Protein AF-A0A922VG84-F1 (afdb_monomer_lite)

pLDDT: mean 92.66, std 5.21, ran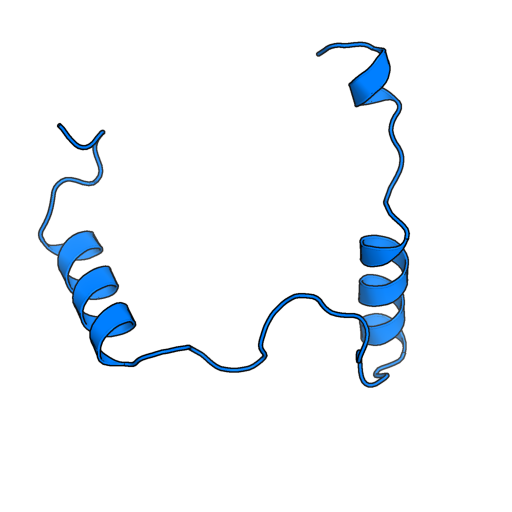ge [69.31, 97.94]

Structure (mmCIF, N/CA/C/O backbone):
data_AF-A0A922VG84-F1
#
_entry.id   AF-A0A922VG84-F1
#
loop_
_atom_site.group_PDB
_atom_site.id
_atom_site.type_symbol
_atom_site.label_atom_id
_atom_site.label_alt_id
_atom_site.label_comp_id
_atom_site.label_asym_id
_atom_site.label_entity_id
_atom_site.label_seq_id
_atom_site.pdbx_PDB_ins_code
_atom_site.Cartn_x
_atom_site.Cartn_y
_atom_site.Cartn_z
_atom_site.occupancy
_atom_site.B_iso_or_equiv
_atom_site.auth_seq_id
_atom_site.auth_comp_id
_atom_site.auth_asym_id
_atom_site.auth_atom_id
_atom_site.pdbx_PDB_model_num
ATOM 1 N N . MET A 1 1 ? 8.543 21.215 -9.095 1.00 69.31 1 MET A N 1
ATOM 2 C CA . MET A 1 1 ? 8.981 19.803 -9.006 1.00 69.31 1 MET A CA 1
ATOM 3 C C . MET A 1 1 ? 10.434 19.740 -9.458 1.00 69.31 1 MET A C 1
ATOM 5 O O . MET A 1 1 ? 10.765 20.449 -10.399 1.00 69.31 1 MET A O 1
ATOM 9 N N . ASN A 1 2 ? 11.310 19.000 -8.772 1.00 88.19 2 ASN A N 1
ATOM 10 C CA . ASN A 1 2 ? 12.718 18.898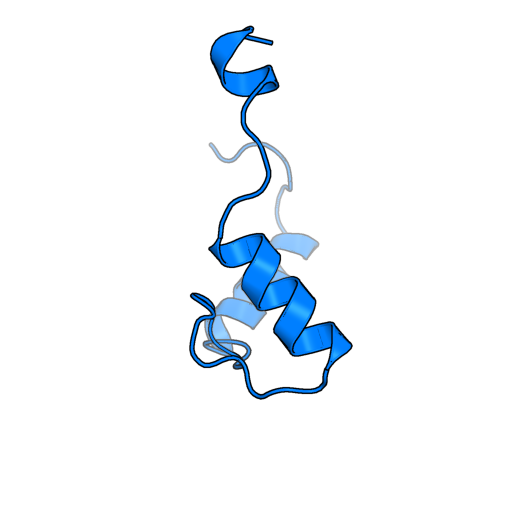 -9.179 1.00 88.19 2 ASN A CA 1
ATOM 11 C C . ASN A 1 2 ? 12.797 18.246 -10.583 1.00 88.19 2 ASN A C 1
ATOM 13 O O . ASN A 1 2 ? 12.198 17.181 -10.754 1.00 88.19 2 ASN A O 1
ATOM 17 N N . PRO A 1 3 ? 13.501 18.846 -11.565 1.00 86.56 3 PRO A N 1
ATOM 18 C CA . PRO A 1 3 ? 13.561 18.336 -12.940 1.00 86.56 3 PRO A CA 1
ATOM 19 C C . PRO A 1 3 ? 14.045 16.886 -13.052 1.00 86.56 3 PRO A C 1
ATOM 21 O O . PRO A 1 3 ? 13.579 16.154 -13.918 1.00 86.56 3 PRO A O 1
ATOM 24 N N . VAL A 1 4 ? 14.930 16.456 -12.147 1.00 84.69 4 VAL A N 1
ATOM 25 C CA . VAL A 1 4 ? 15.457 15.085 -12.106 1.00 84.69 4 VAL A CA 1
ATOM 26 C C . VAL A 1 4 ? 14.347 14.081 -11.805 1.00 84.69 4 VAL A C 1
ATOM 28 O O . VAL A 1 4 ? 14.253 13.058 -12.472 1.00 84.69 4 VAL A O 1
ATOM 31 N N . TYR A 1 5 ? 13.473 14.380 -10.840 1.00 85.31 5 TYR A N 1
ATOM 32 C CA . TYR A 1 5 ? 12.374 13.482 -10.471 1.00 85.31 5 TYR A CA 1
ATOM 33 C C . TYR A 1 5 ? 11.219 13.528 -11.473 1.00 85.31 5 TYR A C 1
ATOM 35 O O . TYR A 1 5 ? 10.563 12.516 -11.689 1.00 85.31 5 TYR A O 1
ATOM 43 N N . ALA A 1 6 ? 10.994 14.677 -12.116 1.00 85.81 6 ALA A N 1
ATOM 44 C CA . ALA A 1 6 ? 9.945 14.833 -13.123 1.00 85.81 6 ALA A CA 1
ATOM 45 C C . ALA A 1 6 ? 10.210 14.025 -14.408 1.00 85.81 6 ALA A C 1
ATOM 47 O O . ALA A 1 6 ? 9.269 13.703 -15.126 1.00 85.81 6 ALA A O 1
ATOM 48 N N . ALA A 1 7 ? 11.475 13.706 -14.700 1.00 87.38 7 ALA A N 1
ATOM 49 C CA . ALA A 1 7 ? 11.874 12.938 -15.878 1.00 87.38 7 ALA A CA 1
ATOM 50 C C . ALA A 1 7 ? 11.935 11.416 -15.643 1.00 87.38 7 ALA A C 1
ATOM 52 O O . ALA A 1 7 ? 12.217 10.670 -16.582 1.00 87.38 7 ALA A O 1
ATOM 53 N N . LEU A 1 8 ? 11.709 10.937 -14.413 1.00 89.56 8 LEU A N 1
ATOM 54 C CA . LEU A 1 8 ? 11.721 9.502 -14.130 1.00 89.56 8 LEU A CA 1
ATOM 55 C C . LEU A 1 8 ? 10.514 8.824 -14.789 1.00 89.56 8 LEU A C 1
ATOM 57 O O . LEU A 1 8 ? 9.369 9.214 -14.572 1.00 89.56 8 LEU A O 1
ATOM 61 N N . GLY A 1 9 ? 10.791 7.805 -15.600 1.00 87.44 9 GLY A N 1
ATOM 62 C CA . GLY A 1 9 ? 9.768 6.979 -16.234 1.00 87.44 9 GLY A CA 1
ATOM 63 C C . GLY A 1 9 ? 9.160 5.939 -15.291 1.00 87.44 9 GLY A C 1
ATOM 64 O O . GLY A 1 9 ? 9.539 5.805 -14.127 1.00 87.44 9 GLY A O 1
ATOM 65 N N . THR A 1 10 ? 8.229 5.160 -15.832 1.00 90.38 10 THR A N 1
ATOM 66 C CA . THR A 1 10 ? 7.588 4.032 -15.150 1.00 90.38 10 THR A CA 1
ATOM 67 C C . THR A 1 10 ? 8.603 2.942 -14.804 1.00 90.38 10 THR A C 1
ATOM 69 O O . THR A 1 10 ? 9.505 2.616 -15.579 1.00 90.38 10 THR A O 1
ATOM 72 N N . THR A 1 11 ? 8.465 2.357 -13.616 1.00 93.88 11 THR A N 1
ATOM 73 C CA . THR A 1 11 ? 9.396 1.319 -13.151 1.00 93.88 11 THR A CA 1
ATOM 74 C C . THR A 1 11 ? 9.098 -0.033 -13.799 1.00 93.88 11 THR A C 1
ATOM 76 O O . THR A 1 11 ? 7.988 -0.299 -14.265 1.00 93.88 11 THR A O 1
ATOM 79 N N . ILE A 1 12 ? 10.073 -0.947 -13.768 1.00 94.00 12 ILE A N 1
ATOM 80 C CA . ILE A 1 12 ? 9.863 -2.324 -14.234 1.00 94.00 12 ILE A CA 1
ATOM 81 C C . ILE A 1 12 ? 8.735 -3.039 -13.467 1.00 94.00 12 ILE A C 1
ATOM 83 O O . ILE A 1 12 ? 7.984 -3.808 -14.065 1.00 94.00 12 ILE A O 1
ATOM 87 N N . PHE A 1 13 ? 8.561 -2.745 -12.173 1.00 94.38 13 PHE A N 1
ATOM 88 C CA . PHE A 1 13 ? 7.504 -3.323 -11.336 1.00 94.38 13 PHE A CA 1
ATOM 89 C C . PHE A 1 13 ? 6.111 -2.911 -11.810 1.00 94.38 13 PHE A C 1
ATOM 91 O O . PHE A 1 13 ? 5.205 -3.744 -11.888 1.00 94.38 13 PHE A O 1
ATOM 98 N N . GLU A 1 14 ? 5.953 -1.640 -12.175 1.00 93.88 14 GLU A N 1
ATOM 99 C CA . GLU A 1 14 ? 4.711 -1.112 -12.728 1.00 93.88 14 GLU A CA 1
ATOM 100 C C . GLU A 1 14 ? 4.411 -1.729 -14.098 1.00 93.88 14 GLU A C 1
ATOM 102 O O . GLU A 1 14 ? 3.318 -2.261 -14.310 1.00 93.88 14 GLU A O 1
ATOM 107 N N . HIS A 1 15 ? 5.401 -1.749 -14.997 1.00 94.94 15 HIS A N 1
ATOM 108 C CA . HIS A 1 15 ? 5.259 -2.352 -16.323 1.00 94.94 15 HIS A CA 1
ATOM 109 C C . HIS A 1 15 ? 4.853 -3.829 -16.259 1.00 94.94 15 HIS A C 1
ATOM 111 O O . HIS A 1 15 ? 3.929 -4.248 -16.962 1.00 94.94 15 HIS A O 1
ATOM 117 N N . MET A 1 16 ? 5.514 -4.624 -15.414 1.00 95.75 16 MET A N 1
ATOM 118 C CA . MET A 1 16 ? 5.229 -6.055 -15.293 1.00 95.75 16 MET A CA 1
ATOM 119 C C . MET A 1 16 ? 3.881 -6.314 -14.621 1.00 95.75 16 MET A C 1
ATOM 121 O O . MET A 1 16 ? 3.115 -7.147 -15.104 1.00 95.75 16 MET A O 1
ATOM 125 N N . SER A 1 17 ? 3.530 -5.546 -13.585 1.00 94.94 17 SER A N 1
ATOM 126 C CA . SER A 1 17 ? 2.221 -5.665 -12.928 1.00 94.94 17 SER A CA 1
ATOM 127 C C . SER A 1 17 ? 1.067 -5.270 -13.855 1.00 94.94 17 SER A C 1
ATOM 129 O O . SER A 1 17 ? -0.002 -5.883 -13.828 1.00 94.94 17 SER A O 1
ATOM 131 N N . ALA A 1 18 ? 1.253 -4.261 -14.711 1.00 95.00 18 ALA A N 1
ATOM 132 C CA . ALA A 1 18 ? 0.275 -3.901 -15.736 1.00 95.00 18 ALA A CA 1
ATOM 133 C C . ALA A 1 18 ? 0.118 -5.007 -16.792 1.00 95.00 18 ALA A C 1
ATOM 135 O O . ALA A 1 18 ? -1.006 -5.374 -17.133 1.00 95.00 18 ALA A O 1
ATOM 136 N N . ARG A 1 19 ? 1.230 -5.581 -17.266 1.00 96.62 19 ARG A N 1
ATOM 137 C CA . ARG A 1 19 ? 1.219 -6.642 -18.282 1.00 96.62 19 ARG A CA 1
ATOM 138 C C . ARG A 1 19 ? 0.635 -7.960 -17.768 1.00 96.62 19 ARG A C 1
ATOM 140 O O . ARG A 1 19 ? -0.076 -8.629 -18.509 1.00 96.62 19 ARG A O 1
ATOM 147 N N . ALA A 1 20 ? 0.892 -8.321 -16.511 1.00 97.12 20 ALA A N 1
ATOM 148 C CA . ALA A 1 20 ? 0.281 -9.500 -15.903 1.00 97.12 20 ALA A CA 1
ATOM 149 C C . ALA A 1 20 ? -1.252 -9.377 -15.876 1.00 97.12 20 ALA A C 1
ATOM 151 O O . ALA A 1 20 ? -1.947 -10.297 -16.299 1.00 97.12 20 ALA A O 1
ATOM 152 N N . ARG A 1 21 ? -1.780 -8.200 -15.500 1.00 95.62 21 ARG A N 1
ATOM 153 C CA . ARG A 1 21 ? -3.226 -7.917 -15.530 1.00 95.62 21 ARG A CA 1
ATOM 154 C C . ARG A 1 21 ? -3.814 -7.974 -16.939 1.00 95.62 21 ARG A C 1
ATOM 156 O O . ARG A 1 21 ? -4.866 -8.577 -17.115 1.00 95.62 21 ARG A O 1
ATOM 163 N N . SER A 1 22 ? -3.158 -7.371 -17.934 1.00 97.25 22 SER A N 1
ATOM 164 C CA . SER A 1 22 ? -3.691 -7.345 -19.306 1.00 97.25 22 SER A CA 1
ATOM 165 C C . SER A 1 22 ? -3.727 -8.722 -19.970 1.00 97.25 22 SER A C 1
ATOM 167 O O . SER A 1 22 ? -4.579 -8.965 -20.818 1.00 97.25 22 SER A O 1
ATOM 169 N N . LEU A 1 23 ? -2.823 -9.622 -19.576 1.00 97.56 23 LEU A N 1
ATOM 170 C CA . LEU A 1 23 ? -2.743 -10.989 -20.092 1.00 97.56 23 LEU A CA 1
ATOM 171 C C . LEU A 1 23 ? -3.492 -12.018 -19.233 1.00 97.56 23 LEU A C 1
ATOM 173 O O . LEU A 1 23 ? -3.532 -13.187 -19.604 1.00 97.56 23 LEU A O 1
ATOM 177 N N . GLY A 1 24 ? -4.041 -11.620 -18.080 1.00 95.81 24 GLY A N 1
ATOM 178 C CA . GLY A 1 24 ? -4.603 -12.563 -17.107 1.00 95.81 24 GLY A CA 1
ATOM 179 C C . GLY A 1 24 ? -3.563 -13.533 -16.527 1.00 95.81 24 GLY A C 1
ATOM 180 O O . GLY A 1 24 ? -3.909 -14.641 -16.127 1.00 95.81 24 GLY A O 1
ATOM 181 N N . ALA A 1 25 ? -2.284 -13.148 -16.512 1.00 97.19 25 ALA A N 1
ATOM 182 C CA . ALA A 1 25 ? -1.208 -13.968 -15.972 1.00 97.19 25 ALA A CA 1
ATOM 183 C C . ALA A 1 25 ? -1.143 -13.865 -14.441 1.00 97.19 25 ALA A C 1
ATOM 185 O O . ALA A 1 25 ? -1.386 -12.803 -13.864 1.00 97.19 25 ALA A O 1
ATOM 186 N N . VAL A 1 26 ? -0.736 -14.956 -13.785 1.00 94.19 26 VAL A N 1
ATOM 187 C CA . VAL A 1 26 ? -0.426 -14.947 -12.348 1.00 94.19 26 VAL A CA 1
ATOM 188 C C . VAL A 1 26 ? 0.796 -14.057 -12.104 1.00 94.19 26 VAL A C 1
ATOM 190 O O . VAL A 1 26 ? 1.845 -14.254 -12.720 1.00 94.19 26 VAL A O 1
ATOM 193 N N . ASN A 1 27 ? 0.676 -13.082 -11.201 1.00 94.75 27 ASN A N 1
ATOM 194 C CA . ASN A 1 27 ? 1.744 -12.131 -10.901 1.00 94.75 27 ASN A CA 1
ATOM 195 C C . ASN A 1 27 ? 2.532 -12.540 -9.646 1.00 94.75 27 ASN A C 1
ATOM 197 O O . ASN A 1 27 ? 2.232 -12.104 -8.543 1.00 94.75 27 ASN A O 1
ATOM 201 N N . LEU A 1 28 ? 3.591 -13.335 -9.815 1.00 92.81 28 LEU A N 1
ATOM 202 C CA . LEU A 1 28 ? 4.511 -13.686 -8.718 1.00 92.81 28 LEU A CA 1
ATOM 203 C C . LEU A 1 28 ? 5.594 -12.618 -8.455 1.00 92.81 28 LEU A C 1
ATOM 205 O O . LEU A 1 28 ? 6.483 -12.833 -7.638 1.00 92.81 28 LEU A O 1
ATOM 209 N N . GLY A 1 29 ? 5.547 -11.483 -9.164 1.00 91.62 29 GLY A N 1
ATOM 210 C CA . GLY A 1 29 ? 6.456 -10.347 -8.979 1.00 91.62 29 GLY A CA 1
ATOM 211 C C . GLY A 1 29 ? 5.864 -9.204 -8.149 1.00 91.62 29 GLY A C 1
ATOM 212 O O . GLY A 1 29 ? 6.555 -8.213 -7.912 1.00 91.62 29 GLY A O 1
ATOM 213 N N . GLN A 1 30 ? 4.594 -9.300 -7.736 1.00 91.75 30 GLN A N 1
ATOM 214 C CA . GLN A 1 30 ? 3.951 -8.278 -6.911 1.00 91.75 30 GLN A CA 1
ATOM 215 C C . GLN A 1 30 ? 4.535 -8.256 -5.494 1.00 91.75 30 GLN A C 1
ATOM 217 O O . GLN A 1 30 ? 4.739 -9.293 -4.870 1.00 91.75 30 GLN A O 1
ATOM 222 N N . GLY A 1 31 ? 4.768 -7.053 -4.971 1.00 91.38 31 GLY A N 1
ATOM 223 C CA . GLY A 1 31 ? 5.268 -6.847 -3.608 1.00 91.38 31 GLY A CA 1
ATOM 224 C C . GLY A 1 31 ? 4.174 -6.718 -2.544 1.00 91.38 31 GLY A C 1
ATOM 225 O O . GLY A 1 31 ? 4.483 -6.319 -1.426 1.00 91.38 31 GLY A O 1
ATOM 226 N N . PHE A 1 32 ? 2.908 -6.985 -2.882 1.00 89.88 32 PHE A N 1
ATOM 227 C CA . PHE A 1 32 ? 1.769 -6.856 -1.970 1.00 89.88 32 PHE A CA 1
ATOM 228 C C . PHE A 1 32 ? 1.013 -8.186 -1.818 1.00 89.88 32 PHE A C 1
ATOM 230 O O . PHE A 1 32 ? 0.918 -8.952 -2.783 1.00 89.88 32 PHE A O 1
ATOM 237 N N . PRO A 1 33 ? 0.475 -8.474 -0.619 1.00 89.31 33 PRO A N 1
ATOM 238 C CA . PRO A 1 33 ? -0.294 -9.688 -0.370 1.00 89.31 33 PRO A CA 1
ATOM 239 C C . PRO A 1 33 ? -1.688 -9.617 -1.009 1.00 89.31 33 PRO A C 1
ATOM 241 O O . PRO A 1 33 ? -2.279 -8.545 -1.100 1.00 89.31 33 PRO A O 1
ATOM 244 N N . ASP A 1 34 ? -2.249 -10.774 -1.372 1.00 89.06 34 ASP A N 1
ATOM 245 C CA . ASP A 1 34 ? -3.630 -10.874 -1.881 1.00 89.06 34 ASP A CA 1
ATOM 246 C C . ASP A 1 34 ? -4.690 -10.830 -0.761 1.00 89.06 34 ASP A C 1
ATOM 248 O O . ASP A 1 34 ? -5.866 -10.548 -0.994 1.00 89.06 34 ASP A O 1
ATOM 252 N N . GLY A 1 35 ? -4.292 -11.153 0.473 1.00 91.56 35 GLY A N 1
ATOM 253 C CA . GLY A 1 35 ? -5.180 -11.221 1.632 1.00 91.56 35 GLY A CA 1
ATOM 254 C C . GLY A 1 35 ? -5.497 -9.854 2.242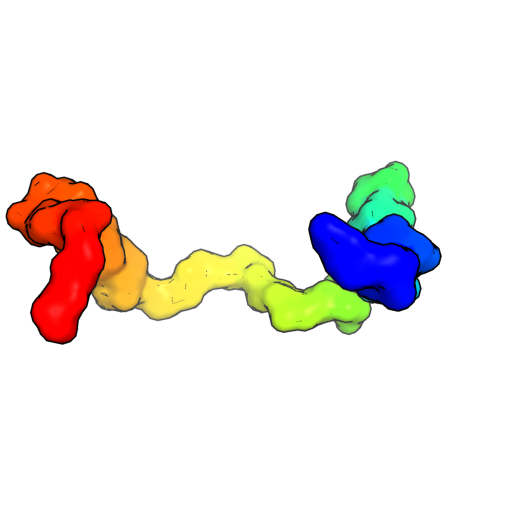 1.00 91.56 35 GLY A C 1
ATOM 255 O O . GLY A 1 35 ? -4.739 -8.899 2.115 1.00 91.56 35 GLY A O 1
ATOM 256 N N . LYS A 1 36 ? -6.607 -9.780 2.986 1.00 90.12 36 LYS A N 1
ATOM 257 C CA . LYS A 1 36 ? -7.073 -8.540 3.640 1.00 90.12 36 LYS A CA 1
ATOM 258 C C . LYS A 1 36 ? -6.261 -8.124 4.876 1.00 90.12 36 LYS A C 1
ATOM 260 O O . LYS A 1 36 ? -6.408 -7.000 5.337 1.00 90.12 36 LYS A O 1
ATOM 265 N N . GLY A 1 37 ? -5.426 -9.015 5.409 1.00 91.81 37 GLY A N 1
ATOM 266 C CA . GLY A 1 37 ? -4.713 -8.808 6.672 1.00 91.81 37 GLY A CA 1
ATOM 267 C C . GLY A 1 37 ? -5.531 -9.198 7.916 1.00 91.81 37 GLY A C 1
ATOM 268 O O . GLY A 1 37 ? -6.596 -9.808 7.783 1.00 91.81 37 GLY A O 1
ATOM 269 N N . PRO A 1 38 ? -5.016 -8.904 9.125 1.00 96.69 38 PRO A N 1
ATOM 270 C CA . PRO A 1 38 ? -5.653 -9.257 10.397 1.00 96.69 38 PRO A CA 1
ATOM 271 C C . PRO A 1 38 ? -7.011 -8.569 10.606 1.00 96.69 38 PRO A C 1
ATOM 273 O O . PRO A 1 38 ? -7.168 -7.378 10.339 1.00 96.69 38 PRO A O 1
ATOM 276 N N . ALA A 1 39 ? -8.006 -9.323 11.080 1.00 97.19 39 ALA A N 1
ATOM 277 C CA . ALA A 1 39 ? -9.385 -8.840 11.197 1.00 97.19 39 ALA A CA 1
ATOM 278 C C . ALA A 1 39 ? -9.572 -7.778 12.294 1.00 97.19 39 ALA A C 1
ATOM 280 O O . ALA A 1 39 ? -10.345 -6.842 12.110 1.00 97.19 39 ALA A O 1
ATOM 281 N N . ASP A 1 40 ? -8.853 -7.913 13.403 1.00 97.50 40 ASP A N 1
ATOM 282 C CA . ASP A 1 40 ? -8.818 -6.959 14.514 1.00 97.50 40 ASP A CA 1
ATOM 283 C C . ASP A 1 40 ? -8.280 -5.590 14.072 1.00 97.50 40 ASP A C 1
ATOM 285 O O . ASP A 1 40 ? -8.893 -4.562 14.351 1.00 97.50 40 ASP A O 1
ATOM 289 N N . VAL A 1 41 ? -7.203 -5.574 13.281 1.00 97.25 41 VAL A N 1
ATOM 290 C CA . VAL A 1 41 ? -6.637 -4.342 12.709 1.00 97.25 41 VAL A CA 1
ATOM 291 C C . VAL A 1 41 ? -7.645 -3.645 11.794 1.00 97.25 41 VAL A C 1
ATOM 293 O O . VAL A 1 41 ? -7.810 -2.428 11.868 1.00 97.25 41 VAL A O 1
ATOM 296 N N . LEU A 1 42 ? -8.352 -4.401 10.948 1.00 97.38 42 LEU A N 1
ATOM 297 C CA . LEU A 1 42 ? -9.382 -3.844 10.064 1.00 97.38 42 LEU A CA 1
ATOM 298 C C . LEU A 1 42 ? -10.560 -3.253 10.849 1.00 97.38 42 LEU A C 1
ATOM 300 O O . LEU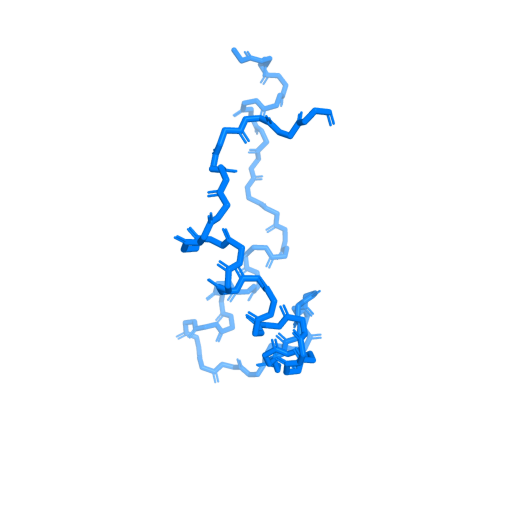 A 1 42 ? -11.080 -2.203 10.470 1.00 97.38 42 LEU A O 1
ATOM 304 N N . GLN A 1 43 ? -10.983 -3.914 11.929 1.00 97.94 43 GLN A N 1
ATOM 305 C CA . GLN A 1 43 ? -12.078 -3.447 12.780 1.00 97.94 43 GLN A CA 1
ATOM 306 C C . GLN A 1 43 ? -11.716 -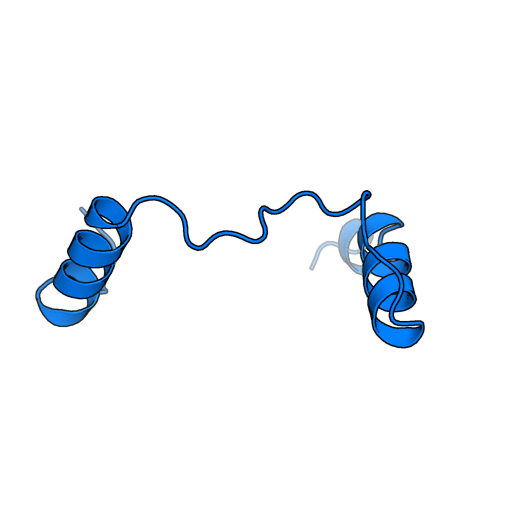2.154 13.511 1.00 97.94 43 GLN A C 1
ATOM 308 O O . GLN A 1 43 ? -12.496 -1.202 13.472 1.00 97.94 43 GLN A O 1
ATOM 313 N N . GLU A 1 44 ? -10.526 -2.080 14.107 1.00 97.44 44 GLU A N 1
ATOM 314 C CA . GLU A 1 44 ? -10.080 -0.866 14.793 1.00 97.44 44 GLU A CA 1
ATOM 315 C C . GLU A 1 44 ? -9.856 0.297 13.825 1.00 97.44 44 GLU A C 1
ATOM 317 O O . GLU A 1 44 ? -10.255 1.420 14.124 1.00 97.44 44 GLU A O 1
ATOM 322 N N . ALA A 1 45 ? -9.311 0.036 12.631 1.00 96.44 45 ALA A N 1
ATOM 323 C CA . ALA A 1 45 ? -9.175 1.061 11.597 1.00 96.44 45 ALA A CA 1
ATOM 324 C C . ALA A 1 45 ? -10.542 1.612 11.153 1.00 96.44 45 ALA A C 1
ATOM 326 O O . ALA A 1 45 ? -10.710 2.825 11.025 1.00 96.44 45 ALA A O 1
ATOM 327 N N . ALA A 1 46 ? -11.535 0.736 10.957 1.00 97.31 46 ALA A N 1
ATOM 328 C CA . ALA A 1 46 ? -12.892 1.147 10.605 1.00 97.31 46 ALA A CA 1
ATOM 329 C C . ALA A 1 46 ? -13.563 1.947 11.730 1.00 97.31 46 ALA A C 1
ATOM 331 O O . ALA A 1 46 ? -14.214 2.955 11.459 1.00 97.31 46 ALA A O 1
ATOM 332 N N . ARG A 1 47 ? -13.384 1.525 12.989 1.00 97.75 47 ARG A N 1
ATOM 333 C CA . ARG A 1 47 ? -13.889 2.255 14.155 1.00 97.75 47 ARG A CA 1
ATOM 334 C C . ARG A 1 47 ? -13.273 3.650 14.222 1.00 97.75 47 ARG A C 1
ATOM 336 O O . ARG A 1 47 ? -14.027 4.616 14.248 1.00 97.75 47 ARG A O 1
ATOM 343 N N . ALA A 1 48 ? -11.944 3.753 14.181 1.00 96.12 48 ALA A N 1
ATOM 344 C CA . ALA A 1 48 ? -11.228 5.024 14.273 1.00 96.12 48 ALA A CA 1
ATOM 345 C C . ALA A 1 48 ? -11.649 6.006 13.170 1.00 96.12 48 ALA A C 1
ATOM 347 O O . ALA A 1 48 ? -11.894 7.175 13.446 1.00 96.12 48 ALA A O 1
ATOM 348 N N . LEU A 1 49 ? -11.839 5.520 11.939 1.00 96.00 49 LEU A N 1
ATOM 349 C CA . LEU A 1 49 ? -12.292 6.346 10.816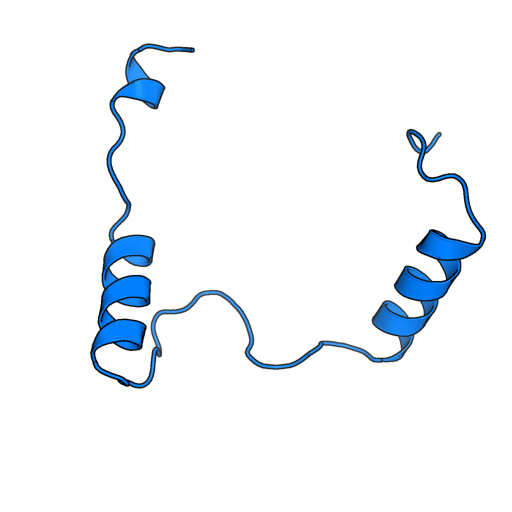 1.00 96.00 49 LEU A CA 1
ATOM 350 C C . LEU A 1 49 ? -13.670 6.995 11.052 1.00 96.00 49 LEU A C 1
ATOM 352 O O . LEU A 1 49 ? -13.930 8.089 10.546 1.00 96.00 49 LEU A O 1
ATOM 356 N N . LEU A 1 50 ? -14.557 6.307 11.782 1.00 97.06 50 LEU A N 1
ATOM 357 C CA . LEU A 1 50 ? -15.926 6.751 12.060 1.00 97.06 50 LEU A CA 1
ATOM 358 C C . LEU A 1 50 ? -16.061 7.519 13.381 1.00 97.06 50 LEU A C 1
ATOM 360 O O . LEU A 1 50 ? -16.936 8.379 13.482 1.00 97.06 50 LEU A O 1
ATOM 364 N N . SER A 1 51 ? -15.264 7.178 14.397 1.00 96.12 51 SER A N 1
ATOM 365 C CA . SER A 1 51 ? -15.405 7.719 15.755 1.00 96.12 51 SER A CA 1
ATOM 366 C C . SER A 1 51 ? -14.395 8.801 16.111 1.00 96.12 51 SER A C 1
ATOM 368 O O . SER A 1 51 ? -14.687 9.619 16.983 1.00 96.12 51 SER A O 1
ATOM 370 N N . ASP A 1 52 ? -13.225 8.805 15.475 1.00 92.56 52 ASP A N 1
ATOM 371 C CA . ASP A 1 52 ? -12.095 9.626 15.898 1.00 92.56 52 ASP A CA 1
ATOM 372 C C . ASP A 1 52 ? -11.876 10.808 14.935 1.00 92.56 52 ASP A C 1
ATOM 374 O O . ASP A 1 52 ? -12.488 10.927 13.869 1.00 92.56 52 ASP A O 1
ATOM 378 N N . SER A 1 53 ? -11.013 11.745 15.335 1.00 92.38 53 SER A N 1
ATOM 379 C CA . SER A 1 53 ? -10.662 12.880 14.483 1.00 92.38 53 SER A CA 1
ATOM 380 C C . SER A 1 53 ? -9.845 12.410 13.281 1.00 92.38 53 SER A C 1
ATOM 382 O O . SER A 1 53 ? -8.760 11.862 13.441 1.00 92.38 53 SER A O 1
ATOM 384 N N . ASN A 1 54 ? -10.318 12.730 12.078 1.00 94.19 54 ASN A N 1
ATOM 385 C CA . ASN A 1 54 ? -9.563 12.543 10.834 1.00 94.19 54 ASN A CA 1
ATOM 386 C C . ASN A 1 54 ? -8.586 13.707 10.549 1.00 94.19 54 ASN A C 1
ATOM 388 O O . ASN A 1 54 ? -8.103 13.854 9.427 1.00 94.19 54 ASN A O 1
ATOM 392 N N . GLN A 1 55 ? -8.341 14.572 11.541 1.00 94.06 55 GLN A N 1
ATOM 393 C CA . GLN A 1 55 ? -7.314 15.614 11.475 1.00 94.06 55 GLN A CA 1
ATOM 394 C C . GLN A 1 55 ? -5.943 15.051 11.854 1.00 94.06 55 GLN A C 1
ATOM 396 O O . GLN A 1 55 ? -5.821 13.890 12.241 1.00 94.06 55 GLN A O 1
ATOM 401 N N . TYR A 1 56 ? -4.907 15.887 11.751 1.00 92.44 56 TYR A N 1
ATOM 402 C CA . TYR A 1 56 ? -3.565 15.502 12.173 1.00 92.44 56 TYR A CA 1
ATOM 403 C C . TYR A 1 56 ? -3.576 14.929 13.601 1.00 92.44 56 TYR A C 1
ATOM 405 O O . TYR A 1 56 ? -4.123 15.579 14.501 1.00 92.44 56 TYR A O 1
ATOM 413 N N . PRO A 1 57 ? -2.994 13.733 13.805 1.00 85.69 57 PRO A N 1
ATOM 414 C CA . PRO A 1 57 ? -2.805 13.195 15.141 1.00 85.69 57 PRO A CA 1
ATOM 415 C C . PRO A 1 57 ? -1.923 14.148 15.969 1.00 85.69 57 PRO A C 1
ATOM 417 O O . PRO A 1 57 ? -1.080 14.834 15.380 1.00 85.69 57 PRO A O 1
ATOM 420 N N . PRO A 1 58 ? -2.114 14.214 17.299 1.00 78.12 58 PRO A N 1
ATOM 421 C CA . PRO A 1 58 ? -1.193 14.915 18.190 1.00 78.12 58 PRO A CA 1
ATOM 422 C C . PRO A 1 58 ? 0.207 14.287 18.201 1.00 78.12 58 PRO A C 1
ATOM 424 O O . PRO A 1 58 ? 0.325 13.068 17.929 1.00 78.12 58 PRO A O 1
#

Sequence (58 aa):
MNPVYAALGTTIFEHMSARARSLGAVNLGQGFPDGKGPADVLQEAARALLSDSNQYPP

Secondary structure (DSSP, 8-state):
--HHHHT----HHHHHHHHHHHHT---TT-SS-SS---HHHHHHHHHHHHHS--S---

Radius of gyration: 18.29 Å; chains: 1; bounding box: 31×35×38 Å

Foldseek 3Di:
DPPVVVPDDDDPLRVLVVVCVVVVHDDPPDPDDPDPDDPVVVVVVVCCVVPHDPDDDD